Protein AF-A0A9W9A5K2-F1 (afdb_monomer)

Mean predicted aligned error: 14.79 Å

Sequence (113 aa):
GGGDRYPYPKSVWSPAGGWWVRPSNWKSNTFIVATGIAGICYMVHRVSASKEHRYNTPTKDIPSSLVRQFFTFSENPAQRVILTREVGAAAPGREERLVMKTLLPVLLLDVTE

Radius of gyration: 23.33 Å; Cα contacts (8 Å, |Δi|>4): 14; chains: 1; bounding box: 61×29×55 Å

pLDDT: mean 74.48, std 16.57, range [35.72, 97.94]

Organism: NCBI:txid153920

Foldseek 3Di:
DDDDDDDDDPPDDDPVGDGPDDDPCPPVVVVVVVVVVVVVVVVVVVVVVVPDDDPDDDPDDDPVVVVVVVVVCVPDVVVVVVVVCVQVVDDPPCNVVVCCVPCVVVVVVVPPD

Secondary structure (DSSP, 8-state):
---PPPP--SS---TT--TT---TTHHHHHHHHHHHHHHHHHHHHHHHHHH---SS--SS--HHHHHHHHHHHHT-HHHHHHHHHHHHT--TTTHHHHHHHHHHHHHHTTT--

Structure (mmCIF, N/CA/C/O backbone):
data_AF-A0A9W9A5K2-F1
#
_entry.id   AF-A0A9W9A5K2-F1
#
loop_
_atom_site.group_PDB
_atom_site.id
_atom_site.type_symbol
_atom_site.label_atom_id
_atom_site.label_alt_id
_atom_site.label_comp_id
_atom_site.label_asym_id
_atom_site.label_entity_id
_atom_site.label_seq_id
_atom_site.pdbx_PDB_ins_code
_atom_site.Cartn_x
_atom_site.Cartn_y
_atom_site.Cartn_z
_atom_site.occupancy
_atom_site.B_iso_or_equiv
_atom_site.auth_seq_id
_atom_site.auth_comp_id
_atom_site.auth_asym_id
_atom_site.auth_atom_id
_atom_site.pdbx_PDB_model_num
ATOM 1 N N . GLY A 1 1 ? -15.113 15.408 17.020 1.00 42.25 1 GLY A N 1
ATOM 2 C CA . GLY A 1 1 ? -15.826 14.767 18.142 1.00 42.25 1 GLY A CA 1
ATOM 3 C C . GLY A 1 1 ? -16.690 13.652 17.596 1.00 42.25 1 GLY A C 1
ATOM 4 O O . GLY A 1 1 ? -17.241 13.831 16.520 1.00 42.25 1 GLY A O 1
ATOM 5 N N . GLY A 1 2 ? -16.759 12.502 18.267 1.00 69.12 2 GLY A N 1
ATOM 6 C CA . GLY A 1 2 ? -17.745 11.464 17.945 1.00 69.12 2 GLY A CA 1
ATOM 7 C C . GLY A 1 2 ? -18.986 11.695 18.800 1.00 69.12 2 GLY A C 1
ATOM 8 O O . GLY A 1 2 ? -18.837 11.788 20.014 1.00 69.12 2 GLY A O 1
ATOM 9 N N . GLY A 1 3 ? -20.153 11.853 18.170 1.00 78.94 3 GLY A N 1
ATOM 10 C CA . GLY A 1 3 ? -21.430 12.051 18.863 1.00 78.94 3 GLY A CA 1
ATOM 11 C C . GLY A 1 3 ? -21.859 10.846 19.705 1.00 78.94 3 GLY A C 1
ATOM 12 O O . GLY A 1 3 ? -21.182 9.811 19.722 1.00 78.94 3 GLY A O 1
ATOM 13 N N . ASP A 1 4 ? -22.986 10.996 20.399 1.00 76.69 4 ASP A N 1
ATOM 14 C CA . ASP A 1 4 ? -23.513 9.973 21.302 1.00 76.69 4 ASP A CA 1
ATOM 15 C C . ASP A 1 4 ? -23.753 8.635 20.592 1.00 76.69 4 ASP A C 1
ATOM 17 O O . ASP A 1 4 ? -24.220 8.564 19.452 1.00 76.69 4 ASP A O 1
ATOM 21 N N . ARG A 1 5 ? -23.396 7.549 21.286 1.00 82.56 5 ARG A N 1
ATOM 22 C CA . ARG A 1 5 ? -23.572 6.172 20.811 1.00 82.56 5 ARG A CA 1
ATOM 23 C C . ARG A 1 5 ? -24.798 5.565 21.477 1.00 82.56 5 ARG A C 1
ATOM 25 O O . ARG A 1 5 ? -24.911 5.581 22.699 1.00 82.56 5 ARG A O 1
ATOM 32 N N . TYR A 1 6 ? -25.668 4.971 20.675 1.00 88.62 6 TYR A N 1
ATOM 33 C CA . TYR A 1 6 ? -26.871 4.278 21.134 1.00 88.62 6 TYR A CA 1
ATOM 34 C C . TYR A 1 6 ? -26.626 2.775 21.352 1.00 88.62 6 TYR A C 1
ATOM 36 O O . TYR A 1 6 ? -25.665 2.215 20.819 1.00 88.62 6 TYR A O 1
ATOM 44 N N . PRO A 1 7 ? -27.471 2.076 22.124 1.00 89.06 7 PRO A N 1
ATOM 45 C CA . PRO A 1 7 ? -27.398 0.623 22.234 1.00 89.06 7 PRO A CA 1
ATOM 46 C C . PRO A 1 7 ? -27.552 -0.051 20.863 1.00 89.06 7 PRO A C 1
ATOM 48 O O . PRO A 1 7 ? -28.371 0.362 20.046 1.00 89.06 7 PRO A O 1
ATOM 51 N N . TYR A 1 8 ? -26.766 -1.097 20.615 1.00 87.56 8 TYR A N 1
ATOM 52 C CA . TYR A 1 8 ? -26.794 -1.866 19.369 1.00 87.56 8 TYR A CA 1
ATOM 53 C C . TYR A 1 8 ? -26.475 -3.344 19.636 1.00 87.56 8 TYR A C 1
ATOM 55 O O . TYR A 1 8 ? -25.779 -3.650 20.614 1.00 87.56 8 TYR A O 1
ATOM 63 N N . PRO A 1 9 ? -26.945 -4.270 18.782 1.00 89.19 9 PRO A N 1
ATOM 64 C CA . PRO A 1 9 ? -26.692 -5.697 18.950 1.00 89.19 9 PRO A CA 1
ATOM 65 C C . PRO A 1 9 ? -25.216 -6.041 18.684 1.00 89.19 9 PRO A C 1
ATOM 67 O O . PRO A 1 9 ? -24.666 -5.711 17.635 1.00 89.19 9 PRO A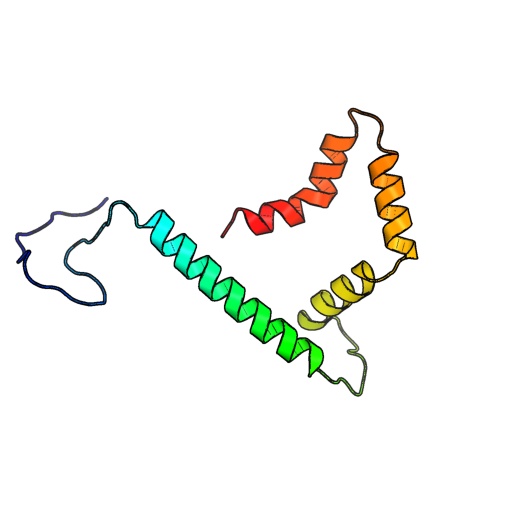 O 1
ATOM 70 N N . LYS A 1 10 ? -24.560 -6.719 19.638 1.00 86.06 10 LYS A N 1
ATOM 71 C CA . LYS A 1 10 ? -23.125 -7.079 19.561 1.00 86.06 10 LYS A CA 1
ATOM 72 C C . LYS A 1 10 ? -22.836 -8.361 18.778 1.00 86.06 10 LYS A C 1
ATOM 74 O O . LYS A 1 10 ? -21.700 -8.572 18.375 1.00 86.06 10 LYS A O 1
ATOM 79 N N . SER A 1 11 ? -23.840 -9.216 18.599 1.00 88.94 11 SER A N 1
ATOM 80 C CA . SER A 1 11 ? -23.720 -10.514 17.922 1.00 88.94 11 SER A CA 1
ATOM 81 C C . SER A 1 11 ? -23.857 -10.431 16.401 1.00 88.94 11 SER A C 1
ATOM 83 O O . SER A 1 11 ? -23.640 -11.423 15.713 1.00 88.94 11 SER A O 1
ATOM 85 N N . VAL A 1 12 ? -24.228 -9.268 15.864 1.00 87.94 12 VAL A N 1
ATOM 86 C CA . VAL A 1 12 ? -24.418 -9.079 14.424 1.00 87.94 12 VAL A CA 1
ATOM 87 C C . VAL A 1 12 ? -23.069 -8.794 13.773 1.00 87.94 12 VAL A C 1
ATOM 89 O O . VAL A 1 12 ? -22.388 -7.834 14.133 1.00 87.94 12 VAL A O 1
ATOM 92 N N . TRP A 1 13 ? -22.705 -9.621 12.795 1.00 90.94 13 TRP A N 1
ATOM 93 C CA . TRP A 1 13 ? -21.499 -9.456 11.992 1.00 90.94 13 TRP A CA 1
ATOM 94 C C . TRP A 1 13 ? -21.854 -9.035 10.564 1.00 90.94 13 TRP A C 1
ATOM 96 O O . TRP A 1 13 ? -22.804 -9.547 9.974 1.00 90.94 13 TRP A O 1
ATOM 106 N N . SER A 1 14 ? -21.074 -8.112 10.006 1.00 89.88 14 SER A N 1
ATOM 107 C CA . SER A 1 14 ? -21.144 -7.709 8.602 1.00 89.88 14 SER A CA 1
ATOM 108 C C . SER A 1 14 ? -19.727 -7.485 8.068 1.00 89.88 14 SER A C 1
ATOM 110 O O . SER A 1 14 ? -18.869 -6.988 8.808 1.00 89.88 14 SER A O 1
ATOM 112 N N . PRO A 1 15 ? -19.462 -7.826 6.793 1.00 89.56 15 PRO A N 1
ATOM 113 C CA . PRO A 1 15 ? -18.127 -7.728 6.205 1.00 89.56 15 PRO A CA 1
ATOM 114 C C . PRO A 1 15 ? -17.591 -6.291 6.151 1.00 89.56 15 PRO A C 1
ATOM 116 O O . PRO A 1 15 ? -16.385 -6.086 6.232 1.00 89.56 15 PRO A O 1
ATOM 119 N N . ALA A 1 16 ? -18.469 -5.288 6.054 1.00 86.19 16 ALA A N 1
ATOM 120 C CA . ALA A 1 16 ? -18.079 -3.876 6.037 1.00 86.19 16 ALA A CA 1
ATOM 121 C C . ALA A 1 16 ? -17.829 -3.294 7.445 1.00 86.19 16 ALA A C 1
ATOM 123 O O . ALA A 1 16 ? -17.390 -2.151 7.573 1.00 86.19 16 ALA A O 1
ATOM 124 N N . GLY A 1 17 ? -18.121 -4.057 8.506 1.00 87.75 17 GLY A N 1
ATOM 125 C CA . GLY A 1 17 ? -18.128 -3.596 9.893 1.00 87.75 17 GLY A CA 1
ATOM 126 C C . GLY A 1 17 ? -19.543 -3.443 10.459 1.00 87.75 17 GLY A C 1
ATOM 127 O O . GLY A 1 17 ? -20.492 -4.060 9.991 1.00 87.75 17 GLY A O 1
ATOM 128 N N . GLY A 1 18 ? -19.688 -2.631 11.504 1.00 88.44 18 GLY A N 1
ATOM 129 C CA . GLY A 1 18 ? -20.939 -2.443 12.240 1.00 88.44 18 GLY A CA 1
ATOM 130 C C . GLY A 1 18 ? -21.004 -1.064 12.894 1.00 88.44 18 GLY A C 1
ATOM 131 O O . GLY A 1 18 ? -20.351 -0.118 12.455 1.00 88.44 18 GLY A O 1
ATOM 132 N N . TRP A 1 19 ? -21.765 -0.936 13.975 1.00 89.44 19 TRP A N 1
ATOM 133 C CA . TRP A 1 19 ? -21.982 0.352 14.635 1.00 89.44 19 TRP A CA 1
ATOM 134 C C . TRP A 1 19 ? -20.718 0.893 15.326 1.00 89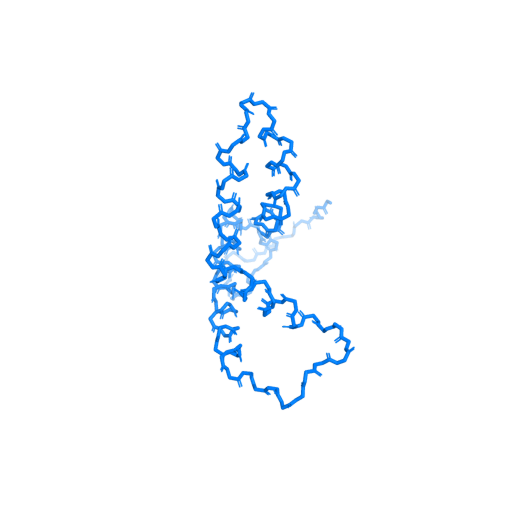.44 19 TRP A C 1
ATOM 136 O O . TRP A 1 19 ? -20.175 0.266 16.238 1.00 89.44 19 TRP A O 1
ATOM 146 N N . TRP A 1 20 ? -20.271 2.078 14.881 1.00 86.00 20 TR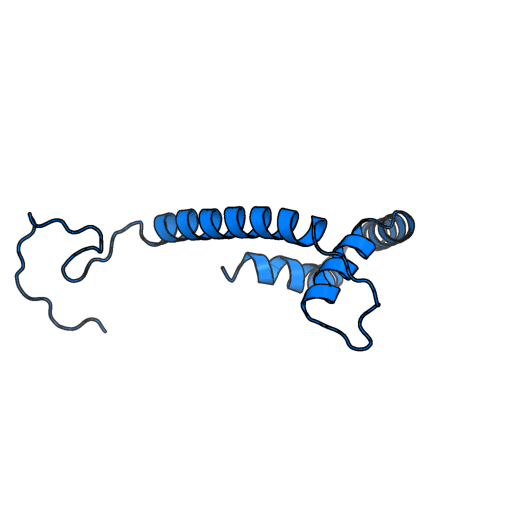P A N 1
ATOM 147 C CA . TRP A 1 20 ? -19.122 2.853 15.390 1.00 86.00 20 TRP A CA 1
A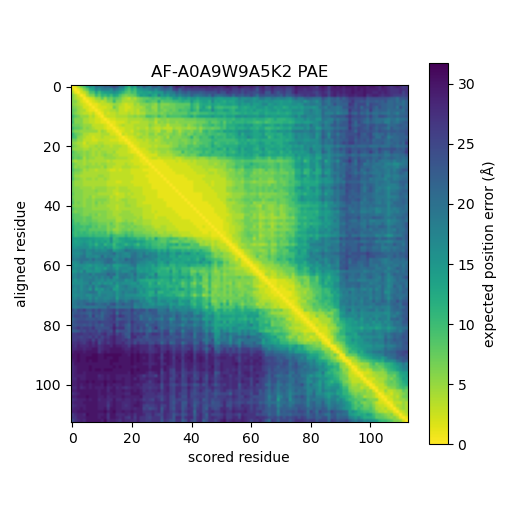TOM 148 C C . TRP A 1 20 ? -17.848 2.026 15.596 1.00 86.00 20 TRP A C 1
ATOM 150 O O . TRP A 1 20 ? -17.181 2.105 16.633 1.00 86.00 20 TRP A O 1
ATOM 160 N N . VAL A 1 21 ? -17.521 1.203 14.601 1.00 83.81 21 VAL A N 1
ATOM 161 C CA . VAL A 1 21 ? -16.381 0.292 14.667 1.00 83.81 21 VAL A CA 1
ATOM 162 C C . VAL A 1 21 ? -15.069 1.072 14.620 1.00 83.81 21 VAL A C 1
ATOM 164 O O . VAL A 1 21 ? -14.759 1.763 13.655 1.00 83.81 21 VAL A O 1
ATOM 167 N N . ARG A 1 22 ? -14.279 0.931 15.686 1.00 84.69 22 ARG A N 1
ATOM 168 C CA . ARG A 1 22 ? -12.894 1.398 15.759 1.00 84.69 22 ARG A CA 1
ATOM 169 C C . ARG A 1 22 ? -12.033 0.263 16.318 1.00 84.69 22 ARG A C 1
ATOM 171 O O . ARG A 1 22 ? -11.857 0.194 17.536 1.00 84.69 22 ARG A O 1
ATOM 178 N N . PRO A 1 23 ? -11.560 -0.662 15.465 1.00 86.25 23 PRO A N 1
ATOM 179 C CA . PRO A 1 23 ? -10.769 -1.790 15.924 1.00 86.25 23 PRO A CA 1
ATOM 180 C C . PRO A 1 23 ? -9.432 -1.272 16.460 1.00 86.25 23 PRO A C 1
ATOM 182 O O . PRO A 1 23 ? -8.889 -0.289 15.952 1.00 86.25 23 PRO A O 1
ATOM 185 N N . SER A 1 24 ? -8.889 -1.925 17.487 1.00 88.62 24 SER A N 1
ATOM 186 C CA . SER A 1 24 ? -7.611 -1.523 18.092 1.00 88.62 24 SER A CA 1
ATOM 187 C C . SER A 1 24 ? -6.462 -1.530 17.077 1.00 88.62 24 SER A C 1
ATOM 189 O O . SER A 1 24 ? -5.584 -0.675 17.134 1.00 88.62 24 SER A O 1
ATOM 191 N N . ASN A 1 25 ? -6.522 -2.441 16.101 1.00 91.44 25 ASN A N 1
ATOM 192 C CA . ASN A 1 25 ? -5.445 -2.714 15.148 1.00 91.44 25 ASN A CA 1
ATOM 193 C C . ASN A 1 25 ? -5.707 -2.107 13.758 1.00 91.44 25 ASN A C 1
ATOM 195 O O . ASN A 1 25 ? -5.173 -2.592 12.764 1.00 91.44 25 ASN A O 1
ATOM 199 N N . TRP A 1 26 ? -6.533 -1.055 13.662 1.00 91.06 26 TRP A N 1
ATOM 200 C CA . TRP A 1 26 ? -6.887 -0.448 12.371 1.00 91.06 26 TRP A CA 1
ATOM 201 C C . TRP A 1 26 ? -5.653 -0.030 11.556 1.00 91.06 26 TRP A C 1
ATOM 203 O O . TRP A 1 26 ? -5.634 -0.236 10.351 1.00 91.06 26 TRP A O 1
ATOM 213 N N . LYS A 1 27 ? -4.601 0.473 12.219 1.00 93.00 27 LYS A N 1
ATOM 214 C CA . LYS A 1 27 ? -3.357 0.909 11.566 1.00 93.00 27 LYS A CA 1
ATOM 215 C C . LYS A 1 27 ? -2.655 -0.237 10.846 1.00 93.00 27 LYS A C 1
ATOM 217 O O . LYS A 1 27 ? -2.377 -0.132 9.661 1.00 93.00 27 LYS A O 1
ATOM 222 N N . SER A 1 28 ? -2.401 -1.336 11.555 1.00 94.38 28 SER A N 1
ATOM 223 C CA . SER A 1 28 ? -1.718 -2.502 10.989 1.00 94.38 28 SER A CA 1
ATOM 224 C C . SER A 1 28 ? -2.540 -3.143 9.876 1.00 94.38 28 SER A C 1
ATOM 226 O O . SER A 1 28 ? -1.986 -3.503 8.844 1.00 94.38 28 SER A O 1
ATOM 228 N N . ASN A 1 29 ? -3.862 -3.233 10.045 1.00 93.50 29 ASN A N 1
ATOM 229 C CA . ASN A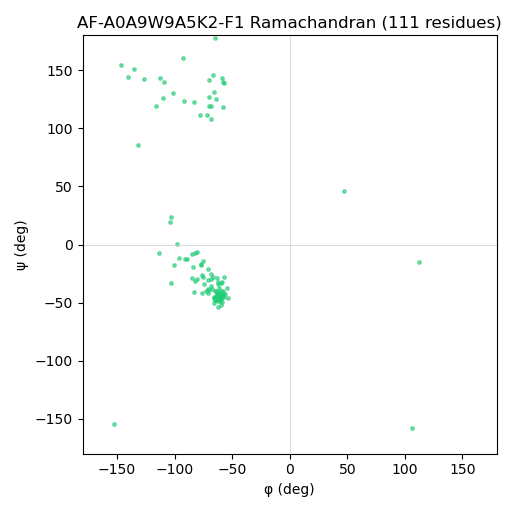 1 29 ? -4.739 -3.789 9.016 1.00 93.50 29 ASN A CA 1
ATOM 230 C C . ASN A 1 29 ? -4.720 -2.935 7.741 1.00 93.50 29 ASN A C 1
ATOM 232 O O . ASN A 1 29 ? -4.583 -3.481 6.649 1.00 93.50 29 ASN A O 1
ATOM 236 N N . THR A 1 30 ? -4.811 -1.607 7.871 1.00 94.25 30 THR A N 1
ATOM 237 C CA . THR A 1 30 ? -4.713 -0.693 6.726 1.00 94.25 30 THR A CA 1
ATOM 238 C C . THR A 1 30 ? -3.342 -0.772 6.072 1.00 94.25 30 THR A C 1
ATOM 240 O O . THR A 1 30 ? -3.277 -0.839 4.852 1.00 94.25 30 THR A O 1
ATOM 243 N N . PHE A 1 31 ? -2.267 -0.835 6.860 1.00 96.56 31 PHE A N 1
ATOM 244 C CA . PHE A 1 31 ? -0.908 -0.960 6.341 1.00 96.56 31 PHE A CA 1
ATOM 245 C C . PHE A 1 31 ? -0.743 -2.221 5.485 1.00 96.56 31 PHE A C 1
ATOM 247 O O . PHE A 1 31 ? -0.316 -2.134 4.343 1.00 96.56 31 PHE A O 1
ATOM 254 N N . ILE A 1 32 ? -1.179 -3.384 5.981 1.00 96.75 32 ILE A N 1
ATOM 255 C CA . ILE A 1 32 ? -1.112 -4.650 5.231 1.00 96.75 32 ILE A CA 1
ATOM 256 C C . ILE A 1 32 ? -1.882 -4.554 3.908 1.00 96.75 32 ILE A C 1
ATOM 258 O O . ILE A 1 32 ? -1.387 -4.988 2.868 1.00 96.75 32 ILE A O 1
ATOM 262 N N . VAL A 1 33 ? -3.089 -3.980 3.935 1.00 96.38 33 VAL A N 1
ATOM 263 C CA . VAL A 1 33 ? -3.913 -3.815 2.729 1.00 96.38 33 VAL A CA 1
ATOM 264 C C . VAL A 1 33 ? -3.261 -2.841 1.747 1.00 96.38 33 VAL A C 1
ATOM 266 O O . VAL A 1 33 ? -3.174 -3.154 0.562 1.00 96.38 33 VAL A O 1
ATOM 269 N N . ALA A 1 34 ? -2.765 -1.701 2.225 1.00 96.44 34 ALA A N 1
ATOM 270 C CA . ALA A 1 34 ? -2.087 -0.702 1.407 1.00 96.44 34 ALA A CA 1
ATOM 271 C C . ALA A 1 34 ? -0.832 -1.285 0.744 1.00 96.44 34 ALA A C 1
ATOM 273 O O . ALA A 1 34 ? -0.699 -1.215 -0.476 1.00 96.44 34 ALA A O 1
ATOM 274 N N . THR A 1 35 ? 0.027 -1.971 1.507 1.00 97.44 35 THR A N 1
ATOM 275 C CA . THR A 1 35 ? 1.210 -2.657 0.968 1.00 97.44 35 THR A CA 1
ATOM 276 C C . THR A 1 35 ? 0.827 -3.726 -0.057 1.00 97.44 35 THR A C 1
ATOM 278 O O . THR A 1 35 ? 1.475 -3.846 -1.097 1.00 97.44 35 THR A O 1
ATOM 281 N N . GLY A 1 36 ? -0.245 -4.485 0.188 1.00 97.94 36 GLY A N 1
ATOM 282 C CA . GLY A 1 36 ? -0.757 -5.465 -0.771 1.00 97.94 36 GLY A CA 1
ATOM 283 C C . GLY A 1 36 ? -1.191 -4.824 -2.092 1.00 97.94 36 GLY A C 1
ATOM 284 O O . GLY A 1 36 ? -0.808 -5.296 -3.164 1.00 97.94 36 GLY A O 1
ATOM 285 N N . ILE A 1 37 ? -1.942 -3.720 -2.026 1.00 97.62 37 ILE A N 1
ATOM 286 C CA . ILE A 1 37 ? -2.377 -2.956 -3.204 1.00 97.62 37 ILE A CA 1
ATOM 287 C C . ILE A 1 37 ? -1.165 -2.398 -3.955 1.00 97.62 37 ILE A C 1
ATOM 289 O O . ILE A 1 37 ? -1.059 -2.599 -5.164 1.00 97.62 37 ILE A O 1
ATOM 293 N N . ALA A 1 38 ? -0.231 -1.756 -3.252 1.00 96.38 38 ALA A N 1
ATOM 294 C CA . ALA A 1 38 ? 0.981 -1.199 -3.843 1.00 96.38 38 ALA A CA 1
ATOM 295 C C . ALA A 1 38 ? 1.814 -2.279 -4.556 1.00 96.38 38 ALA A C 1
ATOM 297 O O . ALA A 1 38 ? 2.232 -2.086 -5.699 1.00 96.38 38 ALA A O 1
ATOM 298 N N . GLY A 1 39 ? 1.980 -3.453 -3.937 1.00 97.25 39 GLY A N 1
ATOM 299 C CA . GLY A 1 39 ? 2.681 -4.589 -4.537 1.00 97.25 39 GLY A CA 1
ATOM 300 C C . GLY A 1 39 ? 2.024 -5.081 -5.829 1.00 97.25 39 GLY A C 1
ATOM 301 O O . GLY A 1 39 ? 2.705 -5.286 -6.836 1.00 97.25 39 GLY A O 1
ATOM 302 N N . ILE A 1 40 ? 0.694 -5.215 -5.845 1.00 97.38 40 ILE A N 1
ATOM 303 C CA . ILE A 1 40 ? -0.048 -5.611 -7.052 1.00 97.38 40 ILE A CA 1
ATOM 304 C C . ILE A 1 40 ? 0.089 -4.542 -8.144 1.00 97.38 40 ILE A C 1
ATOM 306 O O . ILE A 1 40 ? 0.416 -4.870 -9.287 1.00 97.38 40 ILE A O 1
ATOM 310 N N . CYS A 1 41 ? -0.107 -3.268 -7.800 1.00 95.56 41 CYS A N 1
ATOM 311 C CA . CYS A 1 41 ? 0.037 -2.147 -8.727 1.00 95.56 41 CYS A CA 1
ATOM 312 C C . CYS A 1 41 ? 1.437 -2.098 -9.348 1.00 95.56 41 CYS A C 1
ATOM 314 O O . CYS A 1 41 ? 1.558 -1.916 -10.560 1.00 95.56 41 CYS A O 1
ATOM 316 N N . TYR A 1 42 ? 2.487 -2.330 -8.558 1.00 90.38 42 TYR A N 1
ATOM 317 C CA . TYR A 1 42 ? 3.860 -2.394 -9.053 1.00 90.38 42 TYR A CA 1
ATOM 318 C C . TYR A 1 42 ? 4.053 -3.523 -10.072 1.00 90.38 42 TYR A C 1
ATOM 320 O O . TYR A 1 42 ? 4.616 -3.307 -11.147 1.00 90.38 42 TYR A O 1
ATOM 328 N N . MET A 1 43 ? 3.542 -4.720 -9.782 1.00 92.00 43 MET A N 1
ATOM 329 C CA . MET A 1 43 ? 3.650 -5.863 -10.694 1.00 92.00 43 MET A CA 1
ATOM 330 C C . MET A 1 43 ? 2.902 -5.612 -12.008 1.00 92.00 43 MET A C 1
ATOM 332 O O . MET A 1 43 ? 3.447 -5.842 -13.091 1.00 92.00 43 MET A O 1
ATOM 336 N N . VAL A 1 44 ? 1.686 -5.065 -11.936 1.00 94.31 44 VAL A N 1
ATOM 337 C CA . VAL A 1 44 ? 0.913 -4.668 -13.122 1.00 94.31 44 VAL A CA 1
ATOM 338 C C . VAL A 1 44 ? 1.647 -3.584 -13.911 1.00 94.31 44 VAL A C 1
ATOM 340 O O . VAL A 1 44 ? 1.756 -3.678 -15.135 1.00 94.31 44 VAL A O 1
ATOM 343 N N . HIS A 1 45 ? 2.218 -2.591 -13.228 1.00 87.12 45 HIS A N 1
ATOM 344 C CA . HIS A 1 45 ? 3.011 -1.536 -13.850 1.00 87.12 45 HIS A CA 1
ATOM 345 C C . HIS A 1 45 ? 4.230 -2.098 -14.590 1.00 87.12 45 HIS A C 1
ATOM 347 O O . HIS A 1 45 ? 4.451 -1.748 -15.746 1.00 87.12 45 HIS A O 1
ATOM 353 N N . ARG A 1 46 ? 4.982 -3.024 -13.983 1.00 85.44 46 ARG A N 1
ATOM 354 C CA . ARG A 1 46 ? 6.126 -3.703 -14.618 1.00 85.44 46 ARG A CA 1
ATOM 355 C C . ARG A 1 46 ? 5.736 -4.406 -15.917 1.00 85.44 46 ARG A C 1
ATOM 357 O O . ARG A 1 46 ? 6.470 -4.331 -16.903 1.00 85.44 46 ARG A O 1
ATOM 364 N N . VAL A 1 47 ? 4.591 -5.086 -15.920 1.00 89.31 47 VAL A N 1
ATOM 365 C CA . VAL A 1 47 ? 4.066 -5.778 -17.106 1.00 89.31 47 VAL A CA 1
ATOM 366 C C . VAL A 1 47 ? 3.574 -4.787 -18.163 1.00 89.31 47 VAL A C 1
ATOM 368 O O . VAL A 1 47 ? 3.767 -5.019 -19.354 1.00 89.31 47 VAL A O 1
ATOM 371 N N . SER A 1 48 ? 2.947 -3.690 -17.745 1.00 87.25 48 SER A N 1
ATOM 372 C CA . SER A 1 48 ? 2.495 -2.626 -18.644 1.00 87.25 48 SER A CA 1
ATOM 373 C C . SER A 1 48 ? 3.681 -1.931 -19.320 1.00 87.25 48 SER A C 1
ATOM 375 O O . SER A 1 48 ? 3.737 -1.835 -20.543 1.00 87.25 48 S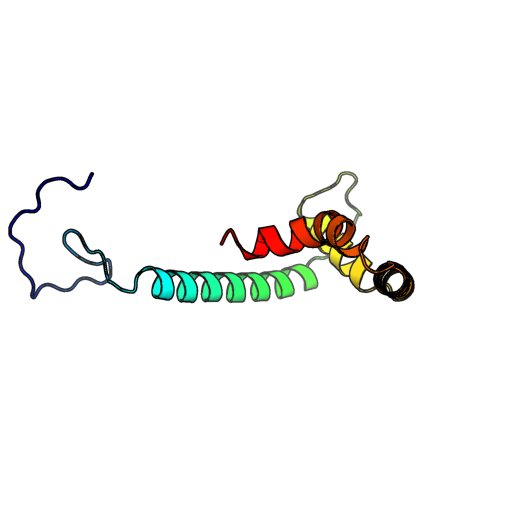ER A O 1
ATOM 377 N N . ALA A 1 49 ? 4.695 -1.555 -18.538 1.00 83.31 49 ALA A N 1
ATOM 378 C CA . ALA A 1 49 ? 5.896 -0.878 -19.015 1.00 83.31 49 ALA A CA 1
ATOM 379 C C . ALA A 1 49 ? 6.712 -1.721 -20.011 1.00 83.31 49 ALA A C 1
ATOM 381 O O . ALA A 1 49 ? 7.321 -1.163 -20.922 1.00 83.31 49 ALA A O 1
ATOM 382 N N . SER A 1 50 ? 6.722 -3.054 -19.868 1.00 82.25 50 SER A N 1
ATOM 383 C CA . SER A 1 50 ? 7.402 -3.946 -20.820 1.00 82.25 50 SER A CA 1
ATOM 384 C C . SER A 1 50 ? 6.632 -4.141 -22.126 1.00 82.25 50 SER A C 1
ATOM 386 O O . SER A 1 50 ? 7.244 -4.414 -23.156 1.00 82.25 50 SER A O 1
ATOM 388 N N . LYS A 1 51 ? 5.304 -3.988 -22.098 1.00 85.38 51 LYS A N 1
ATOM 389 C CA . LYS A 1 51 ? 4.439 -4.068 -23.284 1.00 85.38 51 LYS A CA 1
ATOM 390 C C . LYS A 1 51 ? 4.256 -2.728 -23.991 1.00 85.38 51 LYS A C 1
ATOM 392 O O . LYS A 1 51 ? 3.750 -2.699 -25.110 1.00 85.38 51 LYS A O 1
ATOM 397 N N . GLU A 1 52 ? 4.647 -1.627 -23.360 1.00 80.38 52 GLU A N 1
ATOM 398 C CA . GLU A 1 52 ? 4.530 -0.303 -23.951 1.00 80.38 52 GLU A CA 1
ATOM 399 C C . GLU A 1 52 ? 5.488 -0.147 -25.141 1.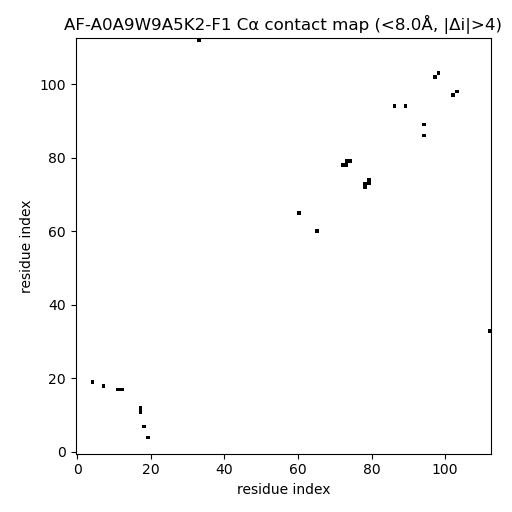00 80.38 52 GLU A C 1
ATOM 401 O O . GLU A 1 52 ? 6.702 0.000 -24.978 1.00 80.38 52 GLU A O 1
ATOM 406 N N . HIS A 1 53 ? 4.922 -0.128 -26.348 1.00 81.00 53 HIS A N 1
ATOM 407 C CA . HIS A 1 53 ? 5.640 0.187 -27.576 1.00 81.00 53 HIS A CA 1
ATOM 408 C C . HIS A 1 53 ? 5.187 1.550 -28.109 1.00 81.00 53 HIS A C 1
ATOM 410 O O . HIS A 1 53 ? 3.995 1.781 -28.313 1.00 81.00 53 HIS A O 1
ATOM 416 N N . ARG A 1 54 ? 6.137 2.460 -28.352 1.00 77.88 54 ARG A N 1
ATOM 417 C CA . ARG A 1 54 ? 5.873 3.779 -28.947 1.00 77.88 54 ARG A CA 1
ATOM 418 C C . ARG A 1 54 ? 6.579 3.870 -30.296 1.00 77.88 54 ARG A C 1
ATOM 420 O O . ARG A 1 54 ? 7.797 3.765 -30.352 1.00 77.88 54 ARG A O 1
ATOM 427 N N . TYR A 1 55 ? 5.815 4.068 -31.369 1.00 80.56 55 TYR A N 1
ATOM 428 C CA . TYR A 1 55 ? 6.362 4.212 -32.727 1.00 80.56 55 TYR A CA 1
ATOM 429 C C . TYR A 1 55 ? 7.018 5.573 -32.970 1.00 80.56 55 TYR A C 1
ATOM 431 O O . TYR A 1 55 ? 7.931 5.678 -33.779 1.00 80.56 55 TYR A O 1
ATOM 439 N N . ASN A 1 56 ? 6.55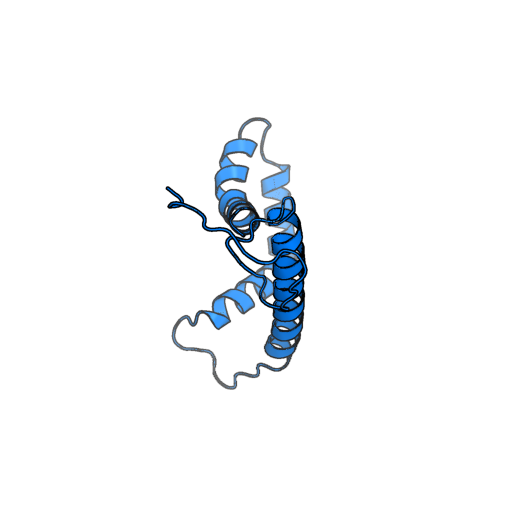8 6.607 -32.266 1.00 79.19 56 ASN A N 1
ATOM 440 C CA . ASN A 1 56 ? 7.139 7.940 -32.304 1.00 79.19 56 ASN A CA 1
ATOM 441 C C . ASN A 1 56 ? 7.451 8.391 -30.877 1.00 79.19 56 ASN A C 1
ATOM 443 O O . ASN A 1 56 ? 6.696 8.089 -29.945 1.00 79.19 56 ASN A O 1
ATOM 447 N N . THR A 1 57 ? 8.559 9.101 -30.697 1.00 76.00 57 THR A N 1
ATOM 448 C CA . THR A 1 57 ? 8.890 9.685 -29.401 1.00 76.00 57 THR A CA 1
ATOM 449 C C . THR A 1 57 ? 7.933 10.841 -29.097 1.00 76.00 57 THR A C 1
ATOM 451 O O . THR A 1 57 ? 7.536 11.586 -29.997 1.00 76.00 57 THR A O 1
ATOM 454 N N . PRO A 1 58 ? 7.500 10.988 -27.834 1.00 72.19 58 PRO A N 1
ATOM 455 C CA . PRO A 1 58 ? 6.585 12.057 -27.468 1.00 72.19 58 PRO A CA 1
ATOM 456 C C . PRO A 1 58 ? 7.266 13.422 -27.642 1.00 72.19 58 PRO A C 1
ATOM 458 O O . PRO A 1 58 ? 8.380 13.638 -27.177 1.00 72.19 58 PRO A O 1
ATOM 461 N N . THR A 1 59 ? 6.586 14.355 -28.313 1.00 77.44 59 THR A N 1
ATOM 462 C CA . THR A 1 59 ? 7.078 15.727 -28.557 1.00 77.44 59 THR A CA 1
ATOM 463 C C . THR A 1 59 ? 6.997 16.621 -27.312 1.00 77.44 59 THR A C 1
ATOM 465 O O . THR A 1 59 ? 7.569 17.706 -27.288 1.00 77.44 59 THR A O 1
ATOM 468 N N . LYS A 1 60 ? 6.253 16.196 -26.286 1.00 79.25 60 LYS A N 1
ATOM 469 C CA . LYS A 1 60 ? 6.080 16.889 -25.004 1.00 79.25 60 LYS A CA 1
ATOM 470 C C . LYS A 1 60 ? 6.202 15.880 -23.873 1.00 79.25 60 LYS A C 1
ATOM 472 O O . LYS A 1 60 ? 5.832 14.719 -24.059 1.00 79.25 60 LYS A O 1
ATOM 477 N N . ASP A 1 61 ? 6.662 16.334 -22.715 1.00 75.94 61 ASP A N 1
ATOM 478 C CA . ASP A 1 61 ? 6.798 15.470 -21.549 1.00 75.94 61 ASP A CA 1
ATOM 479 C C . ASP A 1 61 ? 5.432 14.962 -21.096 1.00 75.94 61 ASP A C 1
ATOM 481 O O . ASP A 1 61 ? 4.495 15.726 -20.856 1.00 75.94 61 ASP A O 1
ATOM 485 N N . ILE A 1 62 ? 5.328 13.642 -21.003 1.00 76.19 62 ILE A N 1
ATOM 486 C CA . ILE A 1 62 ? 4.141 12.947 -20.526 1.00 76.19 62 ILE A CA 1
ATOM 487 C C . ILE A 1 62 ? 4.484 12.285 -19.192 1.00 76.19 62 ILE A C 1
ATOM 489 O O . ILE A 1 62 ? 5.590 11.775 -19.019 1.00 76.19 62 ILE A O 1
ATOM 493 N N . PRO A 1 63 ? 3.562 12.239 -18.223 1.00 72.88 63 PRO A N 1
ATOM 494 C CA . PRO A 1 63 ? 3.863 11.703 -16.893 1.00 72.88 63 PRO A CA 1
ATOM 495 C C . PRO A 1 63 ? 4.380 10.252 -16.929 1.00 72.88 63 PRO A C 1
ATOM 497 O O . PRO A 1 63 ? 5.200 9.860 -16.103 1.00 72.88 63 PRO A O 1
ATOM 500 N N . SER A 1 64 ? 3.987 9.464 -17.933 1.00 71.81 64 SER A N 1
ATOM 501 C CA . SER A 1 64 ? 4.484 8.101 -18.144 1.00 71.81 64 SER A CA 1
ATOM 502 C C . SER A 1 64 ? 5.892 8.015 -18.758 1.00 71.81 64 SER A C 1
ATOM 504 O O . SER A 1 64 ? 6.525 6.965 -18.649 1.00 71.81 64 SER A O 1
ATOM 506 N N . SER A 1 65 ? 6.427 9.078 -19.377 1.00 72.44 65 SER A N 1
ATOM 507 C CA . SER A 1 65 ? 7.813 9.101 -19.875 1.00 72.44 65 SER A CA 1
ATOM 508 C C . SER A 1 65 ? 8.823 9.381 -18.767 1.00 72.44 65 SER A C 1
ATOM 510 O O . SER A 1 65 ? 9.931 8.855 -18.833 1.00 72.44 65 SER A O 1
ATOM 512 N N . LEU A 1 66 ? 8.441 10.133 -17.730 1.00 71.62 66 LEU A N 1
ATOM 513 C CA . LEU A 1 66 ? 9.311 10.432 -16.585 1.00 71.62 66 LEU A CA 1
ATOM 514 C C . LEU A 1 66 ? 9.749 9.158 -15.856 1.00 71.62 66 LEU A C 1
ATOM 516 O O . LEU A 1 66 ? 10.928 8.967 -15.568 1.00 71.62 66 LEU A O 1
ATOM 520 N N . VAL A 1 67 ? 8.806 8.240 -15.637 1.00 72.75 67 VAL A N 1
ATOM 521 C CA . VAL A 1 67 ? 9.082 6.946 -15.000 1.00 72.75 67 VAL A CA 1
ATOM 522 C C . VAL A 1 67 ? 10.060 6.120 -15.844 1.00 72.75 67 VAL A C 1
ATOM 524 O O . VAL A 1 67 ? 11.029 5.572 -15.322 1.00 72.75 67 VAL A O 1
ATOM 527 N N . ARG A 1 68 ? 9.870 6.084 -17.170 1.00 69.25 68 ARG A N 1
ATOM 528 C CA . ARG A 1 68 ? 10.789 5.410 -18.102 1.00 69.25 68 ARG A CA 1
ATOM 529 C C . ARG A 1 68 ? 12.191 6.023 -18.053 1.00 69.25 68 ARG A C 1
ATOM 531 O O . ARG A 1 68 ? 13.167 5.284 -17.968 1.00 69.25 68 ARG A O 1
ATOM 538 N N . GLN A 1 69 ? 12.288 7.351 -18.100 1.00 72.00 69 GLN A N 1
ATOM 539 C CA . GLN A 1 69 ? 13.558 8.079 -18.069 1.00 72.00 69 GLN A CA 1
ATOM 540 C C . GLN A 1 69 ? 14.325 7.830 -16.770 1.00 72.00 69 GLN A C 1
ATOM 542 O O . GLN A 1 69 ? 15.531 7.612 -16.829 1.00 72.00 69 GLN A O 1
ATOM 547 N N . PHE A 1 70 ? 13.640 7.788 -15.624 1.00 69.38 70 PHE A N 1
ATOM 548 C CA . PHE A 1 70 ? 14.254 7.447 -14.342 1.00 69.38 70 PHE A CA 1
ATOM 549 C C . PHE A 1 70 ? 14.877 6.043 -14.354 1.00 69.38 70 PHE A C 1
ATOM 551 O O . PHE A 1 70 ? 16.036 5.884 -13.974 1.00 69.38 70 PHE A O 1
ATOM 558 N N . PHE A 1 71 ? 14.154 5.031 -14.849 1.00 68.56 71 PHE A N 1
ATOM 559 C CA . PHE A 1 71 ? 14.700 3.673 -14.956 1.00 68.56 71 PHE A CA 1
ATOM 560 C C . PHE A 1 71 ? 15.878 3.599 -15.934 1.00 68.56 71 PHE A C 1
ATOM 562 O O . PHE A 1 71 ? 16.922 3.049 -15.596 1.00 68.56 71 PHE A O 1
ATOM 569 N N . THR A 1 72 ? 15.761 4.220 -17.110 1.00 68.31 72 THR A N 1
ATOM 570 C CA . THR A 1 72 ? 16.859 4.279 -18.089 1.00 68.31 72 THR A CA 1
ATOM 571 C C . THR A 1 72 ? 18.088 5.005 -17.535 1.00 68.31 72 THR A C 1
ATOM 573 O O . THR A 1 72 ? 19.218 4.592 -17.786 1.00 68.31 72 THR A O 1
ATOM 576 N N . PHE A 1 73 ? 17.886 6.064 -16.750 1.00 72.56 73 PHE A N 1
ATOM 577 C CA . PHE A 1 73 ? 18.960 6.771 -16.060 1.00 72.56 73 PHE A CA 1
ATOM 578 C C . PHE A 1 73 ? 19.627 5.893 -14.990 1.00 72.56 73 PHE A C 1
ATOM 580 O O . PHE A 1 73 ? 20.853 5.806 -14.951 1.00 72.56 73 PHE A O 1
ATOM 587 N N . SER A 1 74 ? 18.834 5.199 -14.167 1.00 68.81 74 SER A N 1
ATOM 588 C CA . SER A 1 74 ? 19.317 4.282 -13.124 1.00 68.81 74 SER A CA 1
ATOM 589 C C . SER A 1 74 ? 20.154 3.126 -13.678 1.00 68.81 74 SER A C 1
ATOM 591 O O . SER A 1 74 ? 21.059 2.638 -13.002 1.00 68.81 74 SER A O 1
ATOM 593 N N . GLU A 1 75 ? 19.847 2.658 -14.883 1.00 75.94 75 GLU A N 1
ATOM 594 C CA . GLU A 1 75 ? 20.548 1.548 -15.533 1.00 75.94 75 GLU A CA 1
ATOM 595 C C . GLU A 1 75 ? 21.869 1.981 -16.202 1.00 75.94 75 GLU A C 1
ATOM 597 O O . GLU A 1 75 ? 22.643 1.128 -16.633 1.00 75.94 75 GLU A O 1
ATOM 602 N N . ASN A 1 76 ? 22.181 3.285 -16.259 1.00 79.75 76 ASN A N 1
ATOM 603 C CA . ASN A 1 76 ? 23.411 3.790 -16.870 1.00 79.75 76 ASN A CA 1
ATOM 604 C C . ASN A 1 76 ? 24.634 3.603 -15.935 1.00 79.75 76 ASN A C 1
ATOM 606 O O . ASN A 1 76 ? 24.767 4.313 -14.928 1.00 79.75 76 ASN A O 1
ATOM 610 N N . PRO A 1 77 ? 25.594 2.718 -16.276 1.00 71.19 77 PRO A N 1
ATOM 611 C CA . PRO A 1 77 ? 26.719 2.398 -15.398 1.00 71.19 77 PRO A CA 1
ATOM 612 C C . PRO A 1 77 ? 27.677 3.582 -15.193 1.00 71.19 77 PRO A C 1
ATOM 614 O O . PRO A 1 77 ? 28.286 3.693 -14.129 1.00 71.19 77 PRO A O 1
ATOM 617 N N . ALA A 1 78 ? 27.784 4.498 -16.162 1.00 74.25 78 ALA A N 1
ATOM 618 C CA . ALA A 1 78 ? 28.655 5.668 -16.059 1.00 74.25 78 ALA A CA 1
ATOM 619 C C . ALA A 1 78 ? 28.129 6.687 -15.033 1.00 74.25 78 ALA A C 1
ATOM 621 O O . ALA A 1 78 ? 28.900 7.243 -14.252 1.00 74.25 78 ALA A O 1
ATOM 622 N N . GLN A 1 79 ? 26.808 6.886 -14.983 1.00 67.56 79 GLN A N 1
ATOM 623 C CA . GLN A 1 79 ? 26.163 7.777 -14.011 1.00 67.56 79 GLN A CA 1
ATOM 624 C C . GLN A 1 79 ? 26.127 7.161 -12.609 1.00 67.56 79 GLN A C 1
ATOM 626 O O . GLN A 1 79 ? 26.324 7.870 -11.622 1.00 67.56 79 GLN A O 1
ATOM 631 N N . ARG A 1 80 ? 25.987 5.832 -12.508 1.00 60.66 80 ARG A N 1
ATOM 632 C CA . ARG A 1 80 ? 26.087 5.108 -11.232 1.00 60.66 80 ARG A CA 1
ATOM 633 C C . ARG A 1 80 ? 27.446 5.317 -10.563 1.00 60.66 80 ARG A C 1
ATOM 635 O O . ARG A 1 80 ? 27.499 5.550 -9.359 1.00 60.66 80 ARG A O 1
ATOM 642 N N . VAL A 1 81 ? 28.540 5.264 -11.326 1.00 66.88 81 VAL A N 1
ATOM 643 C CA . VAL A 1 81 ? 29.897 5.500 -10.799 1.00 66.88 81 VAL A CA 1
ATOM 644 C C . VAL A 1 81 ? 30.056 6.934 -10.300 1.00 66.88 81 VAL A C 1
ATOM 646 O O . VAL A 1 81 ? 30.653 7.130 -9.248 1.00 66.88 81 VAL A O 1
ATOM 649 N N . ILE A 1 82 ? 29.495 7.919 -11.003 1.00 66.44 82 ILE A N 1
ATOM 650 C CA . ILE A 1 82 ? 29.534 9.325 -10.581 1.00 66.44 82 ILE A CA 1
ATOM 651 C C . ILE A 1 82 ? 28.743 9.509 -9.288 1.00 66.44 82 ILE A C 1
ATOM 653 O O . ILE A 1 82 ? 29.305 9.991 -8.318 1.00 66.44 82 ILE A O 1
ATOM 657 N N . LEU A 1 83 ? 27.502 9.025 -9.207 1.00 63.16 83 LEU A N 1
ATOM 658 C CA . LEU A 1 83 ? 26.709 9.100 -7.973 1.00 63.16 83 LEU A CA 1
ATOM 659 C C . LEU A 1 83 ? 27.401 8.407 -6.793 1.00 63.16 83 LEU A C 1
ATOM 661 O O . LEU A 1 83 ? 27.417 8.937 -5.689 1.00 63.16 83 LEU A O 1
ATOM 665 N N . THR A 1 84 ? 28.028 7.254 -7.028 1.00 59.97 84 THR A N 1
ATOM 666 C CA . THR A 1 84 ? 28.765 6.529 -5.980 1.00 59.97 84 THR A CA 1
ATOM 667 C C . THR A 1 84 ? 30.025 7.288 -5.554 1.00 59.97 84 THR A C 1
ATOM 669 O O . THR A 1 84 ? 30.377 7.278 -4.379 1.00 59.97 84 THR A O 1
ATOM 672 N N . ARG A 1 85 ? 30.701 7.966 -6.490 1.00 64.19 85 ARG A N 1
ATOM 673 C CA . ARG A 1 85 ? 31.872 8.806 -6.206 1.00 64.19 85 ARG A CA 1
ATOM 674 C C . ARG A 1 85 ? 31.495 10.083 -5.469 1.00 64.19 85 ARG A C 1
ATOM 676 O O . ARG A 1 85 ? 32.179 10.425 -4.522 1.00 64.19 85 ARG A O 1
ATOM 683 N N . GLU A 1 86 ? 30.411 10.743 -5.852 1.00 63.34 86 GLU A N 1
ATOM 684 C CA . GLU A 1 86 ? 29.917 11.959 -5.196 1.00 63.34 86 GLU A CA 1
ATOM 685 C C . GLU A 1 86 ? 29.397 11.671 -3.780 1.00 63.34 86 GLU A C 1
ATOM 687 O O . GLU A 1 86 ? 29.647 12.442 -2.858 1.00 63.34 86 GLU A O 1
ATOM 692 N N . VAL A 1 87 ? 28.731 10.529 -3.577 1.00 60.03 87 VAL A N 1
ATOM 693 C CA . VAL A 1 87 ? 28.286 10.088 -2.246 1.00 60.03 87 VAL A CA 1
ATOM 694 C C . VAL A 1 87 ? 29.468 9.605 -1.399 1.00 60.03 87 VAL A C 1
ATOM 696 O O . VAL A 1 87 ? 29.538 9.930 -0.224 1.00 60.03 87 VAL A O 1
ATOM 699 N N . GLY A 1 88 ? 30.432 8.886 -1.984 1.00 54.00 88 GLY A N 1
ATOM 700 C CA . GLY A 1 88 ? 31.626 8.409 -1.275 1.00 54.00 88 GLY A CA 1
ATOM 701 C C . GLY A 1 88 ? 32.704 9.474 -1.024 1.00 54.00 88 GLY A C 1
ATOM 702 O O . GLY A 1 88 ? 33.586 9.255 -0.199 1.00 54.00 88 GLY A O 1
ATOM 703 N N . ALA A 1 89 ? 32.662 10.611 -1.726 1.00 55.81 89 ALA A N 1
ATOM 704 C CA . ALA A 1 89 ? 33.596 11.731 -1.568 1.00 55.81 89 ALA A CA 1
ATOM 705 C C . ALA A 1 89 ? 33.050 12.858 -0.675 1.00 55.81 89 ALA A C 1
ATOM 707 O O . ALA A 1 89 ? 33.730 13.869 -0.465 1.00 55.81 89 ALA A O 1
ATOM 708 N N . ALA A 1 90 ? 31.832 12.718 -0.150 1.00 49.47 90 ALA A N 1
ATOM 709 C CA . ALA A 1 90 ? 31.255 13.703 0.745 1.00 49.47 90 ALA A CA 1
ATOM 710 C C . ALA A 1 90 ? 31.967 13.645 2.111 1.00 49.47 90 ALA A C 1
ATOM 712 O O . ALA A 1 90 ? 31.874 12.682 2.857 1.00 49.47 90 ALA A O 1
ATOM 713 N N . ALA A 1 91 ? 32.731 14.690 2.436 1.00 55.28 91 ALA A N 1
ATOM 714 C CA . ALA A 1 91 ? 33.410 14.800 3.726 1.00 55.28 91 ALA A CA 1
ATOM 715 C C . ALA A 1 91 ? 32.401 14.758 4.901 1.00 55.28 91 ALA A C 1
ATOM 717 O O . ALA A 1 91 ? 31.316 15.356 4.788 1.00 55.28 91 ALA A O 1
ATOM 718 N N . PRO A 1 92 ? 32.762 14.126 6.040 1.00 54.41 92 PRO A N 1
ATOM 719 C CA . PRO A 1 92 ? 31.864 13.959 7.179 1.00 54.41 92 PRO A CA 1
ATOM 720 C C . PRO A 1 92 ? 31.383 15.332 7.668 1.00 54.41 92 PRO A C 1
ATOM 722 O O . PRO A 1 92 ? 32.181 16.195 8.030 1.00 54.41 92 PRO A O 1
ATOM 725 N N . GLY A 1 93 ? 30.065 15.553 7.606 1.00 57.19 93 GLY A N 1
ATOM 726 C CA . GLY A 1 93 ? 29.398 16.813 7.969 1.00 57.19 93 GLY A CA 1
ATOM 727 C C . GLY A 1 93 ? 28.748 17.588 6.809 1.00 57.19 93 GLY A C 1
ATOM 728 O O . GLY A 1 93 ? 27.904 18.450 7.053 1.00 57.19 93 GLY A O 1
ATOM 729 N 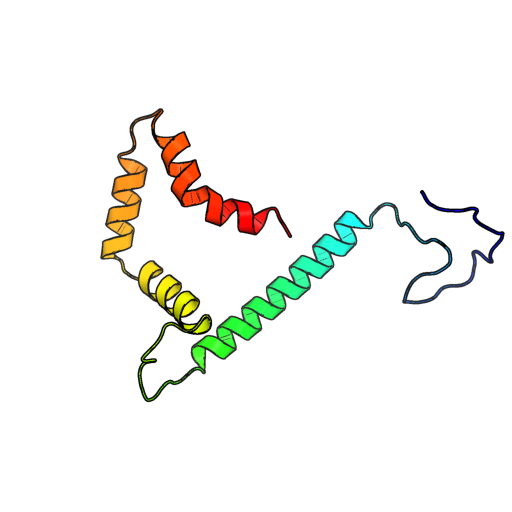N . ARG A 1 94 ? 29.061 17.280 5.539 1.00 51.88 94 ARG A N 1
ATOM 730 C CA . ARG A 1 94 ? 28.298 17.779 4.365 1.00 51.88 94 ARG A CA 1
ATOM 731 C C . ARG A 1 94 ? 27.256 16.782 3.857 1.00 51.88 94 ARG A C 1
ATOM 733 O O . ARG A 1 94 ? 26.397 17.156 3.057 1.00 51.88 94 ARG A O 1
ATOM 740 N N . GLU A 1 95 ? 27.326 15.553 4.357 1.00 48.56 95 GLU A N 1
ATOM 741 C CA . GLU A 1 95 ? 26.427 14.453 4.025 1.00 48.56 95 GLU A CA 1
ATOM 742 C C . GLU A 1 95 ? 24.989 14.760 4.429 1.00 48.56 95 GLU A C 1
ATOM 744 O O . GLU A 1 95 ? 24.102 14.617 3.606 1.00 48.56 95 GLU A O 1
ATOM 749 N N . GLU A 1 96 ? 24.734 15.326 5.609 1.00 52.00 96 GLU A N 1
ATOM 750 C CA . GLU A 1 96 ? 23.359 15.573 6.075 1.00 52.00 96 GLU A CA 1
ATOM 751 C C . GLU A 1 96 ? 22.574 16.536 5.172 1.00 52.00 96 GLU A C 1
ATOM 753 O O . GLU A 1 96 ? 21.374 16.374 4.961 1.00 52.00 96 GLU A O 1
ATOM 758 N N . ARG A 1 97 ? 23.251 17.522 4.572 1.00 52.38 97 ARG A N 1
ATOM 759 C CA . ARG A 1 97 ? 22.607 18.534 3.720 1.00 52.38 97 ARG A CA 1
ATOM 760 C C . ARG A 1 97 ? 22.375 18.034 2.292 1.00 52.38 97 ARG A C 1
ATOM 762 O O . ARG A 1 97 ? 21.411 18.458 1.650 1.00 52.38 97 ARG A O 1
ATOM 769 N N . LEU A 1 98 ? 23.252 17.156 1.799 1.00 53.12 98 LEU A N 1
ATOM 770 C CA . LEU A 1 98 ? 23.133 16.534 0.478 1.00 53.12 98 LEU A CA 1
ATOM 771 C C . LEU A 1 98 ? 22.190 15.322 0.518 1.00 53.12 98 LEU A C 1
ATOM 773 O O . LEU A 1 98 ? 21.340 15.193 -0.352 1.00 53.12 98 LEU A O 1
ATOM 777 N N . VAL A 1 99 ? 22.266 14.504 1.571 1.00 55.72 99 VAL A N 1
ATOM 778 C CA . VAL A 1 99 ? 21.299 13.446 1.899 1.00 55.72 99 VAL A CA 1
ATOM 779 C C . VAL A 1 99 ? 19.912 14.057 2.040 1.00 55.72 99 VAL A C 1
ATOM 781 O O . VAL A 1 99 ? 18.981 13.574 1.413 1.00 55.72 99 VAL A O 1
ATOM 784 N N . MET A 1 100 ? 19.760 15.190 2.731 1.00 50.75 100 MET A N 1
ATOM 785 C CA . MET A 1 100 ? 18.473 15.883 2.745 1.00 50.75 100 MET A CA 1
ATOM 786 C C . MET A 1 100 ? 18.042 16.287 1.324 1.00 50.75 100 MET A C 1
ATOM 788 O O . MET A 1 100 ? 16.977 15.889 0.891 1.00 50.75 100 MET A O 1
ATOM 792 N N . LYS A 1 101 ? 18.847 16.972 0.508 1.00 53.28 101 LYS A N 1
ATOM 793 C CA . LYS A 1 101 ? 18.383 17.412 -0.830 1.00 53.28 101 LYS A CA 1
ATOM 794 C C . LYS A 1 101 ? 18.144 16.298 -1.860 1.00 53.28 101 LYS A C 1
ATOM 796 O O . LYS A 1 101 ? 17.293 16.476 -2.727 1.00 53.28 101 LYS A O 1
ATOM 801 N N . THR A 1 102 ? 18.869 15.186 -1.776 1.00 57.44 102 THR A N 1
ATOM 802 C CA . THR A 1 102 ? 18.840 14.114 -2.786 1.00 57.44 102 THR A CA 1
ATOM 803 C C . THR A 1 102 ? 18.013 12.909 -2.332 1.00 57.44 102 THR A C 1
ATOM 805 O O . THR A 1 102 ? 17.358 12.280 -3.157 1.00 57.44 102 THR A O 1
ATOM 808 N N . LEU A 1 103 ? 17.991 12.608 -1.028 1.00 49.34 103 LEU A N 1
ATOM 809 C CA . LEU A 1 103 ? 17.201 11.521 -0.441 1.00 49.34 103 LEU A CA 1
ATOM 810 C C . LEU A 1 103 ? 15.891 11.996 0.215 1.00 49.34 103 LEU A C 1
ATOM 812 O O . LEU A 1 103 ? 15.013 11.155 0.334 1.00 49.34 103 LEU A O 1
ATOM 816 N N . LEU A 1 104 ? 15.663 13.281 0.563 1.00 50.25 104 LEU A N 1
ATOM 817 C CA . LEU A 1 104 ? 14.327 13.732 1.029 1.00 50.25 104 LEU A CA 1
ATOM 818 C C . LEU A 1 104 ? 13.200 13.381 0.053 1.00 50.25 104 LEU A C 1
ATOM 820 O O . LEU A 1 104 ? 12.197 12.883 0.540 1.00 50.25 104 LEU A O 1
ATOM 824 N N . PRO A 1 105 ? 13.292 13.587 -1.278 1.00 51.75 105 PRO A N 1
ATOM 825 C CA . PRO A 1 105 ? 12.186 13.209 -2.159 1.00 51.75 105 PRO A CA 1
ATOM 826 C C . PRO A 1 105 ? 11.998 11.687 -2.248 1.00 51.75 105 PRO A C 1
ATOM 828 O O . PRO A 1 105 ? 10.887 11.235 -2.493 1.00 51.75 105 PRO A O 1
ATOM 831 N N . VAL A 1 106 ? 13.056 10.904 -2.006 1.00 56.28 106 VAL A N 1
ATOM 832 C CA . VAL A 1 106 ? 13.006 9.433 -1.964 1.00 56.28 106 VAL A CA 1
ATOM 833 C C . VAL A 1 106 ? 12.383 8.942 -0.650 1.00 56.28 106 VAL A C 1
ATOM 835 O O . VAL A 1 106 ? 11.549 8.050 -0.672 1.00 56.28 106 VAL A O 1
ATOM 838 N N . LEU A 1 107 ? 12.728 9.560 0.486 1.00 45.88 107 LEU A N 1
ATOM 839 C CA . LEU A 1 107 ? 12.283 9.156 1.825 1.00 45.88 107 LEU A CA 1
ATOM 840 C C . LEU A 1 107 ? 10.912 9.746 2.215 1.00 45.88 107 LEU A C 1
ATOM 842 O O . LEU A 1 107 ? 10.186 9.126 2.983 1.00 45.88 107 LEU A O 1
ATOM 846 N N . LEU A 1 108 ? 10.527 10.924 1.694 1.00 46.81 108 LEU A N 1
ATOM 847 C CA . LEU A 1 108 ? 9.182 11.495 1.899 1.00 46.81 108 LEU A CA 1
ATOM 848 C C . LEU A 1 108 ? 8.102 10.729 1.133 1.00 46.81 108 LEU A C 1
ATOM 850 O O . LEU A 1 108 ? 6.975 10.674 1.613 1.00 46.81 108 LEU A O 1
ATOM 854 N N . LEU A 1 109 ? 8.435 10.127 -0.015 1.00 51.69 109 LEU A N 1
ATOM 855 C CA . LEU A 1 109 ? 7.502 9.270 -0.752 1.00 51.69 109 LEU A CA 1
ATOM 856 C C . LEU A 1 109 ? 7.234 7.933 -0.039 1.00 51.69 109 LEU A C 1
ATOM 858 O O . LEU A 1 109 ? 6.176 7.360 -0.262 1.00 51.69 109 LEU A O 1
ATOM 862 N N . ASP A 1 110 ? 8.125 7.491 0.857 1.00 43.22 110 ASP A N 1
ATOM 863 C CA . ASP A 1 110 ? 7.965 6.260 1.651 1.00 43.22 110 ASP A CA 1
ATOM 864 C C . ASP A 1 110 ? 7.261 6.472 3.016 1.00 43.22 110 ASP A C 1
ATOM 866 O O . ASP A 1 110 ? 6.891 5.495 3.661 1.00 43.22 110 ASP A O 1
ATOM 870 N N . VAL A 1 111 ? 7.076 7.716 3.497 1.00 46.00 111 VAL A N 1
ATOM 871 C CA . VAL A 1 111 ? 6.529 8.004 4.853 1.00 46.00 111 VAL A CA 1
ATOM 872 C C . VAL A 1 111 ? 5.146 8.685 4.836 1.00 46.00 111 VAL A C 1
ATOM 874 O O . VAL A 1 111 ? 4.511 8.811 5.884 1.00 46.00 111 VAL A O 1
ATOM 877 N N . THR A 1 112 ? 4.625 9.091 3.671 1.00 35.72 112 THR A N 1
ATOM 878 C CA . THR A 1 112 ? 3.239 9.596 3.537 1.00 35.72 112 THR A CA 1
ATOM 879 C C . THR A 1 112 ? 2.244 8.613 2.910 1.00 35.72 112 THR A C 1
ATOM 881 O O . THR A 1 112 ? 1.168 9.046 2.499 1.00 35.72 112 THR A O 1
ATOM 884 N N . GLU A 1 113 ? 2.543 7.312 2.899 1.00 40.03 113 GLU A N 1
ATOM 885 C CA . GLU A 1 113 ? 1.531 6.249 2.738 1.00 40.03 113 GLU A CA 1
ATOM 886 C C . GLU A 1 113 ? 1.364 5.416 4.017 1.00 40.03 113 GLU A C 1
ATOM 888 O O . GLU A 1 113 ? 2.385 5.037 4.634 1.00 40.03 113 GLU A O 1
#

Solvent-accessible surface area (backbone atoms only — not comparable to full-atom values): 7323 Å² total; per-residue (Å²): 136,85,75,91,83,75,93,74,79,83,86,70,83,50,98,94,52,64,88,88,72,75,64,92,58,52,67,62,55,49,49,55,52,50,54,51,50,52,54,52,52,50,54,52,46,56,55,49,64,73,66,65,80,73,98,64,82,75,93,61,96,45,82,74,51,54,61,52,50,51,53,58,53,70,68,33,68,71,56,49,51,48,54,52,46,59,64,71,65,48,56,95,81,54,44,67,64,48,47,45,71,69,41,40,72,62,53,52,67,67,69,77,111